Protein AF-E3N6L9-F1 (afdb_monomer_lite)

InterPro domains:
  IPR054509 Leucine--tRNA ligase, ubiquitin-like domain [PF22947] (72-150)

Organism: Caenorhabditis remanei (NCBI:txid31234)

Foldseek 3Di:
DLVVQCVVPNPVSVDQDDPDDPVVVCVVCVVVVCVVVVHPDDDDDDLPDPPDDVVLNVPDGPPRHDDDDDPPPPPVPPPPDPPPQVFDKWKKFFPDQVCQVPDDQDPVHRPPRIDIDDPPWDWDQDPPRWIWIDDPHDIGTRHDDMDMDGHGDD

Radius of gyration: 29.79 Å; chains: 1; bounding box: 49×40×75 Å

Secondary structure (DSSP, 8-state):
-HHHHHHHHGGGGG-SS-SS-HHHHHHHTHHHHHHHTT-S------TTSTT--HHHHHH-BTTB----PPPP------TT-SS----EEEEEEESSTTTGGG-PPPSS-TTTTEEEPPTTPEEEE-GGG-EEEEETTEEEE--S--EEEEE---

pLDDT: mean 79.75, std 12.25, range [43.38, 95.38]

Structure (mmCIF, N/CA/C/O backbone):
data_AF-E3N6L9-F1
#
_entry.id   AF-E3N6L9-F1
#
loop_
_atom_site.group_PDB
_atom_site.id
_atom_site.type_symbol
_atom_site.label_atom_id
_atom_site.label_alt_id
_atom_site.label_comp_id
_atom_site.label_asym_id
_atom_site.label_entity_id
_atom_site.label_seq_id
_atom_site.pdbx_PDB_ins_code
_atom_site.Cartn_x
_atom_site.Cartn_y
_atom_site.Cartn_z
_atom_site.occupancy
_atom_site.B_iso_or_equiv
_atom_site.auth_seq_id
_atom_site.auth_comp_id
_atom_site.auth_asym_id
_atom_site.auth_atom_id
_atom_site.pdbx_PDB_model_num
ATOM 1 N N . MET A 1 1 ? 9.414 16.868 -34.482 1.00 65.12 1 MET A N 1
ATOM 2 C CA . MET A 1 1 ? 9.349 16.222 -35.835 1.00 65.12 1 MET A CA 1
ATOM 3 C C . MET A 1 1 ? 10.638 15.438 -36.131 1.00 65.12 1 MET A C 1
ATOM 5 O O . MET A 1 1 ? 11.584 15.577 -35.371 1.00 65.12 1 MET A O 1
ATOM 9 N N . ILE A 1 2 ? 10.731 14.631 -37.205 1.00 75.81 2 ILE A N 1
ATOM 10 C CA . ILE A 1 2 ? 11.955 13.843 -37.505 1.00 75.81 2 ILE A CA 1
ATOM 11 C C . ILE A 1 2 ? 13.205 14.720 -37.723 1.00 75.81 2 ILE A C 1
ATOM 13 O O . ILE A 1 2 ? 14.282 14.351 -37.272 1.00 75.81 2 ILE A O 1
ATOM 17 N N . LYS A 1 3 ? 13.052 15.919 -38.314 1.00 81.00 3 LYS A N 1
ATOM 18 C CA . LYS A 1 3 ? 14.138 16.912 -38.458 1.00 81.00 3 LYS A CA 1
ATOM 19 C C . LYS A 1 3 ? 14.734 17.326 -37.110 1.00 81.00 3 LYS A C 1
ATOM 21 O O . LYS A 1 3 ? 15.933 17.226 -36.912 1.00 81.00 3 LYS A O 1
ATOM 26 N N . GLU A 1 4 ? 13.877 17.693 -36.166 1.00 80.56 4 GLU A N 1
ATOM 27 C CA . GLU A 1 4 ? 14.266 18.079 -34.805 1.00 80.56 4 GLU A CA 1
ATOM 28 C C . GLU A 1 4 ? 14.937 16.920 -34.042 1.00 80.56 4 GLU A C 1
ATOM 30 O O . GLU A 1 4 ? 15.931 17.109 -33.347 1.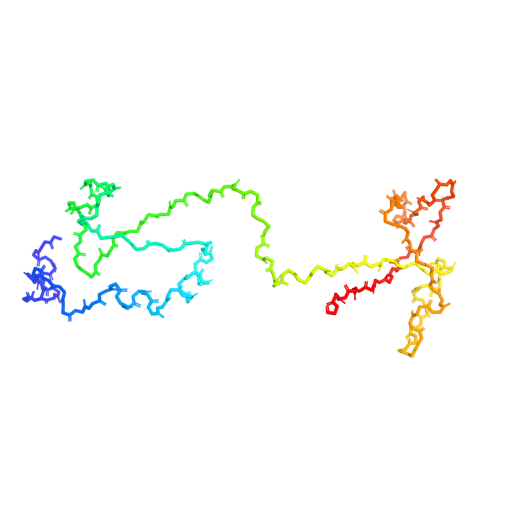00 80.56 4 GLU A O 1
ATOM 35 N N . ARG A 1 5 ? 14.448 15.683 -34.220 1.00 74.44 5 ARG A N 1
ATOM 36 C CA . ARG A 1 5 ? 15.081 14.492 -33.625 1.00 74.44 5 ARG A CA 1
ATOM 37 C C . ARG A 1 5 ? 16.445 14.185 -34.249 1.00 74.44 5 ARG A C 1
ATOM 39 O O . ARG A 1 5 ? 17.339 13.743 -33.533 1.00 74.44 5 ARG A O 1
ATOM 46 N N . TYR A 1 6 ? 16.610 14.427 -35.549 1.00 81.00 6 TYR A N 1
ATOM 47 C CA . TYR A 1 6 ? 17.883 14.261 -36.252 1.00 81.00 6 TYR A CA 1
ATOM 48 C C . TYR A 1 6 ? 18.919 15.302 -35.816 1.00 81.00 6 TYR A C 1
ATOM 50 O O . TYR A 1 6 ? 20.079 14.961 -35.619 1.00 81.00 6 TYR A O 1
ATOM 58 N N . GLU A 1 7 ? 18.504 16.546 -35.579 1.00 86.56 7 GLU A N 1
ATOM 59 C CA . GLU A 1 7 ? 19.384 17.587 -35.030 1.00 86.56 7 GLU A CA 1
ATOM 60 C C . GLU A 1 7 ? 19.884 17.240 -33.618 1.00 86.56 7 GLU A C 1
ATOM 62 O O . GLU A 1 7 ? 21.039 17.504 -33.297 1.00 86.56 7 GLU A O 1
ATOM 67 N N . GLN A 1 8 ? 19.053 16.593 -32.792 1.00 78.94 8 GLN A N 1
ATOM 68 C CA . GLN A 1 8 ? 19.425 16.205 -31.425 1.00 78.94 8 GLN A CA 1
ATOM 69 C C . GLN A 1 8 ? 20.224 14.897 -31.336 1.00 78.94 8 GLN A C 1
ATOM 71 O O . GLN A 1 8 ? 21.136 14.788 -30.519 1.00 78.94 8 GLN A O 1
ATOM 76 N N . LYS A 1 9 ? 19.850 13.872 -32.113 1.00 73.25 9 LYS A N 1
ATOM 77 C CA . LYS A 1 9 ? 20.370 12.495 -31.973 1.00 73.25 9 LYS A CA 1
ATOM 78 C C . LYS A 1 9 ? 21.155 11.998 -33.193 1.00 73.25 9 LYS A C 1
ATOM 80 O O . LYS A 1 9 ? 21.624 10.860 -33.189 1.00 73.25 9 LYS A O 1
ATOM 85 N N . GLY A 1 10 ? 21.309 12.819 -34.231 1.00 80.50 10 GLY A N 1
ATOM 86 C CA . GLY A 1 10 ? 22.048 12.483 -35.448 1.00 80.50 10 GLY A CA 1
ATOM 87 C C . GLY A 1 10 ? 21.478 11.268 -36.185 1.00 80.50 10 GLY A C 1
ATOM 88 O O . GLY A 1 10 ? 20.271 11.019 -36.177 1.00 80.50 10 GLY A O 1
ATOM 89 N N . ALA A 1 11 ? 22.360 10.474 -36.797 1.00 79.00 11 ALA A N 1
ATOM 90 C CA . ALA A 1 11 ? 21.990 9.279 -37.562 1.00 79.00 11 ALA A CA 1
ATOM 91 C C . ALA A 1 11 ? 21.199 8.238 -36.743 1.00 79.00 11 ALA A C 1
ATOM 93 O O . ALA A 1 11 ? 20.376 7.520 -37.306 1.00 79.00 11 ALA A O 1
ATOM 94 N N . SER A 1 12 ? 21.366 8.205 -35.416 1.00 73.62 12 SER A N 1
ATOM 95 C CA . SER A 1 12 ? 20.603 7.319 -34.527 1.00 73.62 12 SER A CA 1
ATOM 96 C C . SER A 1 12 ? 19.103 7.634 -34.507 1.00 73.62 12 SER A C 1
ATOM 98 O O . SER A 1 12 ? 18.306 6.769 -34.161 1.00 73.62 12 SER A O 1
ATOM 100 N N . ALA A 1 13 ? 18.687 8.840 -34.912 1.00 71.12 13 ALA A N 1
ATOM 101 C CA . ALA A 1 13 ? 17.274 9.190 -35.078 1.00 71.12 13 ALA A CA 1
ATOM 102 C C . ALA A 1 13 ? 16.603 8.486 -36.272 1.00 71.12 13 ALA A C 1
ATOM 104 O O . ALA A 1 13 ? 15.377 8.481 -36.357 1.00 71.12 13 ALA A O 1
ATOM 105 N N . LEU A 1 14 ? 17.397 7.925 -37.192 1.00 75.19 14 LEU A N 1
ATOM 106 C CA . LEU A 1 14 ? 16.935 7.180 -38.367 1.00 75.19 14 LEU A CA 1
ATOM 107 C C . LEU A 1 14 ? 17.005 5.660 -38.160 1.00 75.19 14 LEU A C 1
ATOM 109 O O . LEU A 1 14 ? 16.653 4.904 -39.063 1.00 75.19 14 LEU A O 1
ATOM 113 N N . ALA A 1 15 ? 17.492 5.204 -37.003 1.00 70.19 15 ALA A N 1
ATOM 114 C CA . ALA A 1 15 ? 17.631 3.787 -36.720 1.00 70.19 15 ALA A CA 1
ATOM 115 C C . ALA A 1 15 ? 16.249 3.124 -36.633 1.00 70.19 15 ALA A C 1
ATOM 117 O O . ALA A 1 15 ? 15.406 3.514 -35.827 1.00 70.19 15 ALA A O 1
ATOM 118 N N . SER A 1 16 ? 16.033 2.104 -37.467 1.00 71.12 16 SER A N 1
ATOM 119 C CA . SER A 1 16 ? 14.789 1.324 -37.478 1.00 71.12 16 SER A CA 1
ATOM 120 C C . SER A 1 16 ? 14.687 0.352 -36.300 1.00 71.12 16 SER A C 1
ATOM 122 O O . SER A 1 16 ? 13.600 -0.138 -36.007 1.00 71.12 16 SER A O 1
ATOM 124 N N . SER A 1 17 ? 15.806 0.050 -35.640 1.00 75.44 17 SER A N 1
ATOM 125 C CA . SER A 1 17 ? 15.885 -0.846 -34.491 1.00 75.44 17 SER A CA 1
ATOM 126 C C . SER A 1 17 ? 16.604 -0.170 -33.329 1.00 75.44 17 SER A C 1
ATOM 128 O O . SER A 1 17 ? 17.376 0.777 -33.499 1.00 75.44 17 SER A O 1
ATOM 130 N N . SER A 1 18 ? 16.347 -0.669 -32.124 1.00 77.75 18 SER A N 1
ATOM 131 C CA . SER A 1 18 ? 17.089 -0.258 -30.939 1.00 77.75 18 SER A CA 1
ATOM 132 C C . SER A 1 18 ? 18.385 -1.062 -30.814 1.00 77.75 18 SER A C 1
ATOM 134 O O . SER A 1 18 ? 18.369 -2.259 -31.097 1.00 77.75 18 SER A O 1
ATOM 136 N N . PRO A 1 19 ? 19.490 -0.456 -30.348 1.00 84.19 19 PRO A N 1
ATOM 137 C CA . PRO A 1 19 ? 20.709 -1.191 -30.013 1.00 84.19 19 PRO A CA 1
ATOM 138 C C . PRO A 1 19 ? 20.591 -1.994 -28.707 1.00 84.19 19 PRO A C 1
ATOM 140 O O . PRO A 1 19 ? 21.531 -2.689 -28.335 1.00 84.19 19 PRO A O 1
ATOM 143 N N . ILE A 1 20 ? 19.476 -1.856 -27.986 1.00 86.19 20 ILE A N 1
ATOM 144 C CA . ILE A 1 20 ? 19.274 -2.395 -26.645 1.00 86.19 20 ILE A CA 1
ATOM 145 C C . ILE A 1 20 ? 17.976 -3.206 -26.620 1.00 86.19 20 ILE A C 1
ATOM 147 O O . ILE A 1 20 ? 16.964 -2.784 -27.187 1.00 86.19 20 ILE A O 1
ATOM 151 N N . ASP A 1 21 ? 17.997 -4.333 -25.910 1.00 89.19 21 ASP A N 1
ATOM 152 C CA . ASP A 1 21 ? 16.791 -5.088 -25.581 1.00 89.19 21 ASP A CA 1
ATOM 153 C C . ASP A 1 21 ? 16.006 -4.369 -24.473 1.00 89.19 21 ASP A C 1
ATOM 155 O O . ASP A 1 21 ? 16.300 -4.468 -23.281 1.00 89.19 21 ASP A O 1
ATOM 159 N N . GLN A 1 22 ? 15.020 -3.578 -24.891 1.00 89.06 22 GLN A N 1
ATOM 160 C CA . GLN A 1 22 ? 14.182 -2.790 -23.986 1.00 89.06 22 GLN A CA 1
ATOM 161 C C . GLN A 1 22 ? 13.318 -3.674 -23.087 1.00 89.06 22 GLN A C 1
ATOM 163 O O . GLN A 1 22 ? 13.098 -3.324 -21.928 1.00 89.06 22 GLN A O 1
ATOM 168 N N . THR A 1 23 ? 12.842 -4.808 -23.602 1.00 90.38 23 THR A N 1
ATOM 169 C CA . THR A 1 23 ? 11.973 -5.711 -22.845 1.00 90.38 23 THR A CA 1
ATOM 170 C C . THR A 1 23 ? 12.756 -6.375 -21.721 1.00 90.38 23 THR A C 1
ATOM 172 O O . THR A 1 23 ? 12.274 -6.406 -20.591 1.00 90.38 23 THR A O 1
ATOM 175 N N . ALA A 1 24 ? 13.982 -6.834 -21.990 1.00 92.31 24 ALA A N 1
ATOM 176 C CA . ALA A 1 24 ? 14.854 -7.392 -20.957 1.00 92.31 24 ALA A CA 1
ATOM 177 C C . ALA A 1 24 ? 15.114 -6.389 -19.820 1.00 92.31 24 ALA A C 1
ATOM 179 O O . ALA A 1 24 ? 14.902 -6.717 -18.654 1.00 92.31 24 ALA A O 1
ATOM 180 N N . ILE A 1 25 ? 15.463 -5.140 -20.151 1.00 92.00 25 ILE A N 1
ATOM 181 C CA . ILE A 1 25 ? 15.730 -4.096 -19.146 1.00 92.00 25 ILE A CA 1
ATOM 182 C C . ILE A 1 25 ? 14.501 -3.801 -18.286 1.00 92.00 25 ILE A C 1
ATOM 184 O O . ILE A 1 25 ? 14.615 -3.662 -17.068 1.00 92.00 25 ILE A O 1
ATOM 188 N N . LEU A 1 26 ? 13.320 -3.682 -18.897 1.00 91.94 26 LEU A N 1
ATOM 189 C CA . LEU A 1 26 ? 12.093 -3.417 -18.147 1.00 91.94 26 LEU A CA 1
ATOM 190 C C . LEU A 1 26 ? 11.730 -4.589 -17.227 1.00 91.94 26 LEU A C 1
ATOM 192 O O . LEU A 1 26 ? 11.311 -4.355 -16.096 1.00 91.94 26 LEU A O 1
ATOM 196 N N . ASN A 1 27 ? 11.945 -5.828 -17.676 1.00 93.00 27 ASN A N 1
ATOM 197 C CA . ASN A 1 27 ? 11.718 -7.019 -16.858 1.00 93.00 27 ASN A CA 1
ATOM 198 C C . ASN A 1 27 ? 12.682 -7.105 -15.668 1.00 93.00 27 ASN A C 1
ATOM 200 O O . ASN A 1 27 ? 12.248 -7.422 -14.565 1.00 93.00 27 ASN A O 1
ATOM 204 N N . GLU A 1 28 ? 13.963 -6.772 -15.850 1.00 95.38 28 GLU A N 1
ATOM 205 C CA . GLU A 1 28 ? 14.944 -6.746 -14.753 1.00 95.38 28 GLU A CA 1
ATOM 206 C C . GLU A 1 28 ? 14.583 -5.739 -13.650 1.00 95.38 28 GLU A C 1
ATOM 208 O O . GLU A 1 28 ? 14.954 -5.923 -12.493 1.00 95.38 28 GLU A O 1
ATOM 213 N N . ASN A 1 29 ? 13.847 -4.678 -13.994 1.00 94.50 29 ASN A N 1
ATOM 214 C CA . ASN A 1 29 ? 13.508 -3.582 -13.085 1.00 94.50 29 ASN A CA 1
ATOM 215 C C . ASN A 1 29 ? 12.026 -3.573 -12.668 1.00 94.50 29 ASN A C 1
ATOM 217 O O . ASN A 1 29 ? 11.560 -2.586 -12.093 1.00 94.50 29 ASN A O 1
ATOM 221 N N . ILE A 1 30 ? 11.279 -4.649 -12.942 1.00 93.19 30 ILE A N 1
ATOM 222 C CA . ILE A 1 30 ? 9.821 -4.677 -12.767 1.00 93.19 30 ILE A CA 1
ATOM 223 C C . ILE A 1 30 ? 9.394 -4.405 -11.318 1.00 93.19 30 ILE A C 1
ATOM 225 O O . ILE A 1 30 ? 8.508 -3.582 -11.095 1.00 93.19 30 ILE A O 1
ATOM 229 N N . ASP A 1 31 ? 10.082 -4.992 -10.335 1.00 91.06 31 ASP A N 1
ATOM 230 C CA . ASP A 1 31 ? 9.770 -4.812 -8.912 1.00 91.06 31 ASP A CA 1
ATOM 231 C C . ASP A 1 31 ? 9.955 -3.358 -8.473 1.00 91.06 31 ASP A C 1
ATOM 233 O O . ASP A 1 31 ? 9.142 -2.802 -7.734 1.00 91.06 31 ASP A O 1
ATOM 237 N N . PHE A 1 32 ? 11.021 -2.707 -8.944 1.00 94.81 32 PHE A N 1
ATOM 238 C CA . PHE A 1 32 ? 11.265 -1.301 -8.643 1.00 94.81 32 PHE A CA 1
ATOM 239 C C . PHE A 1 32 ? 10.176 -0.415 -9.249 1.00 94.81 32 PHE A C 1
ATOM 241 O O . PHE A 1 32 ? 9.650 0.457 -8.563 1.00 94.81 32 PHE A O 1
ATOM 248 N N . ILE A 1 33 ? 9.809 -0.657 -10.511 1.00 90.94 33 ILE A N 1
ATOM 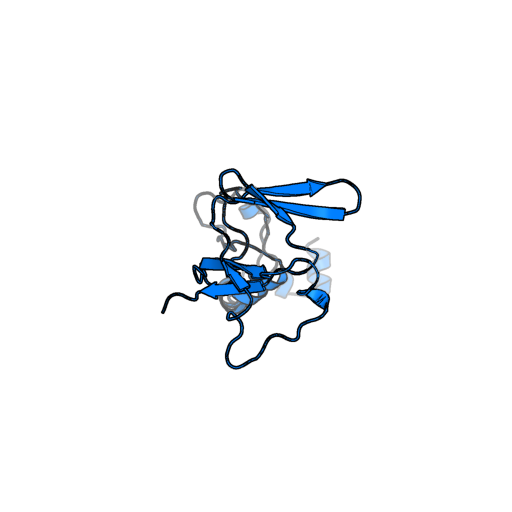249 C CA . ILE A 1 33 ? 8.783 0.119 -11.217 1.00 90.94 33 ILE A CA 1
ATOM 250 C C . ILE A 1 33 ? 7.420 -0.047 -10.538 1.00 90.94 33 ILE A C 1
ATOM 252 O O . ILE A 1 33 ? 6.747 0.952 -10.284 1.00 90.94 33 ILE A O 1
ATOM 256 N N . MET A 1 34 ? 7.030 -1.283 -10.207 1.00 89.44 34 MET A N 1
ATOM 257 C CA . MET A 1 34 ? 5.766 -1.573 -9.526 1.00 89.44 34 MET A CA 1
ATOM 258 C C . MET A 1 34 ? 5.692 -0.889 -8.161 1.00 89.44 34 MET A C 1
ATOM 260 O O . MET A 1 34 ? 4.685 -0.258 -7.856 1.00 89.44 34 MET A O 1
ATOM 264 N N . ASN A 1 35 ? 6.772 -0.934 -7.379 1.00 89.25 35 ASN A N 1
ATOM 265 C CA . ASN A 1 35 ? 6.814 -0.293 -6.066 1.00 89.25 35 ASN A CA 1
ATOM 266 C C . ASN A 1 35 ? 6.862 1.241 -6.152 1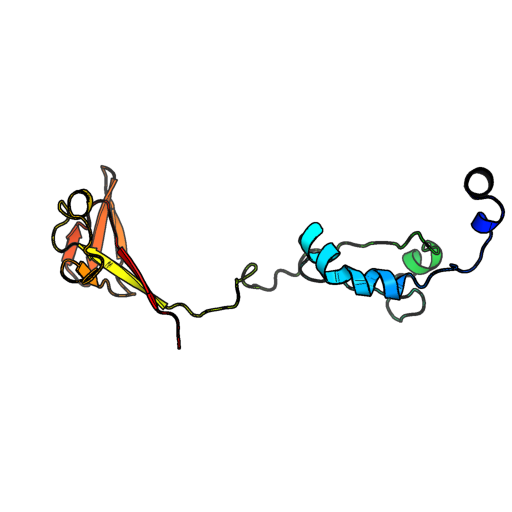.00 89.25 35 ASN A C 1
ATOM 268 O O . ASN A 1 35 ? 6.204 1.924 -5.373 1.00 89.25 35 ASN A O 1
ATOM 272 N N . ALA A 1 36 ? 7.636 1.805 -7.084 1.00 93.25 36 ALA A N 1
ATOM 273 C CA . ALA A 1 36 ? 7.797 3.254 -7.217 1.00 93.25 36 ALA A CA 1
ATOM 274 C C . ALA A 1 36 ? 6.531 3.948 -7.742 1.00 93.25 36 ALA A C 1
ATOM 276 O O . ALA A 1 36 ? 6.286 5.108 -7.413 1.00 93.25 36 ALA A O 1
ATOM 277 N N . LEU A 1 37 ? 5.748 3.248 -8.567 1.00 88.25 37 LEU A N 1
ATOM 278 C CA . LEU A 1 37 ? 4.507 3.752 -9.157 1.00 88.25 37 LEU A CA 1
ATOM 279 C C . LEU A 1 37 ? 3.240 3.226 -8.456 1.00 88.25 37 LEU A C 1
ATOM 281 O O . LEU A 1 37 ? 2.146 3.537 -8.921 1.00 88.25 37 LEU A O 1
ATOM 285 N N . ASP A 1 38 ? 3.388 2.460 -7.368 1.00 87.19 38 ASP A N 1
ATOM 286 C CA . ASP A 1 38 ? 2.300 1.836 -6.594 1.00 87.19 38 ASP A CA 1
ATOM 287 C C . ASP A 1 38 ? 1.306 1.062 -7.487 1.00 87.19 38 ASP A C 1
ATOM 289 O O . ASP A 1 38 ? 0.097 1.300 -7.498 1.00 87.19 38 ASP A O 1
ATOM 293 N N . LEU A 1 39 ? 1.845 0.168 -8.326 1.00 86.19 39 LEU A N 1
ATOM 294 C CA . LEU A 1 39 ? 1.082 -0.603 -9.308 1.00 86.19 39 LEU A CA 1
ATOM 295 C C . LEU A 1 39 ? 0.815 -2.027 -8.815 1.00 86.19 39 LEU A C 1
ATOM 297 O O . LEU A 1 39 ? 1.743 -2.767 -8.502 1.00 86.19 39 LEU A O 1
ATOM 301 N N . ASP A 1 40 ? -0.442 -2.466 -8.897 1.00 86.81 40 ASP A N 1
ATOM 302 C CA . ASP A 1 40 ? -0.832 -3.857 -8.612 1.00 86.81 40 ASP A CA 1
ATOM 303 C C . ASP A 1 40 ? -0.289 -4.866 -9.637 1.00 86.81 40 ASP A C 1
ATOM 305 O O . ASP A 1 40 ? -0.075 -6.041 -9.334 1.00 86.81 40 ASP A O 1
ATOM 309 N N . SER A 1 41 ? -0.162 -4.443 -10.896 1.00 87.88 41 SER A N 1
ATOM 310 C CA . SER A 1 41 ? 0.281 -5.295 -11.997 1.00 87.88 41 SER A CA 1
ATOM 311 C C . SER A 1 41 ? 0.940 -4.471 -13.088 1.00 87.88 41 SER A C 1
ATOM 313 O O . SER A 1 41 ? 0.413 -3.427 -13.477 1.00 87.88 41 SER A O 1
ATOM 315 N N . PHE A 1 42 ? 2.028 -4.993 -13.642 1.00 90.38 42 PHE A N 1
ATOM 316 C CA . PHE A 1 42 ? 2.721 -4.421 -14.786 1.00 90.38 42 PHE A CA 1
ATOM 317 C C . PHE A 1 42 ? 2.801 -5.462 -15.906 1.00 90.38 42 PHE A C 1
ATOM 319 O O . PHE A 1 42 ? 3.157 -6.613 -15.663 1.00 90.38 42 PHE A O 1
ATOM 326 N N . SER A 1 43 ? 2.435 -5.075 -17.129 1.00 90.44 43 SER A N 1
ATOM 327 C CA . SER A 1 43 ? 2.462 -5.958 -18.298 1.00 90.44 43 SER A CA 1
ATOM 328 C C . SER A 1 43 ? 3.109 -5.251 -19.477 1.00 90.44 43 SER A C 1
ATOM 330 O O . SER A 1 43 ? 2.671 -4.164 -19.859 1.00 90.44 43 SER A O 1
ATOM 332 N N . ILE A 1 44 ? 4.097 -5.899 -20.082 1.00 91.75 44 ILE A N 1
ATOM 333 C CA . ILE A 1 44 ? 4.734 -5.454 -21.319 1.00 91.75 44 ILE A CA 1
ATOM 334 C C . ILE A 1 44 ? 4.076 -6.222 -22.464 1.00 91.75 44 ILE A C 1
ATOM 336 O O . ILE A 1 44 ? 3.963 -7.442 -22.380 1.00 91.75 44 ILE A O 1
ATOM 340 N N . ARG A 1 45 ? 3.625 -5.511 -23.501 1.00 90.38 45 ARG A N 1
ATOM 341 C CA . ARG A 1 45 ? 3.098 -6.102 -24.738 1.00 90.38 45 ARG A CA 1
ATOM 342 C C . ARG A 1 45 ? 3.886 -5.592 -25.930 1.00 90.38 45 ARG A C 1
ATOM 344 O O . ARG A 1 45 ? 4.190 -4.399 -25.996 1.00 90.38 45 ARG A O 1
ATOM 351 N N . HIS A 1 46 ? 4.185 -6.480 -26.862 1.00 89.62 46 HIS A N 1
ATOM 352 C CA . HIS A 1 46 ? 4.831 -6.156 -28.123 1.00 89.62 46 HIS A CA 1
ATOM 353 C C . HIS A 1 46 ? 3.809 -5.763 -29.196 1.00 89.62 46 HIS A C 1
ATOM 355 O O . HIS A 1 46 ? 2.647 -6.155 -29.148 1.00 89.62 46 HIS A O 1
ATOM 361 N N . THR A 1 47 ? 4.226 -4.945 -30.165 1.00 88.19 47 THR A N 1
ATOM 362 C CA . THR A 1 47 ? 3.335 -4.407 -31.210 1.00 88.19 47 THR A CA 1
ATOM 363 C C . THR A 1 47 ? 2.865 -5.451 -32.223 1.00 88.19 47 THR A C 1
ATOM 365 O O . THR A 1 47 ? 1.944 -5.178 -32.987 1.00 88.19 47 THR A O 1
ATOM 368 N N . ASP A 1 48 ? 3.491 -6.623 -32.247 1.00 88.19 48 ASP A N 1
ATOM 369 C CA . ASP A 1 48 ? 3.144 -7.779 -33.072 1.00 88.19 48 ASP A CA 1
ATOM 370 C C . ASP A 1 48 ? 2.197 -8.772 -32.370 1.00 88.19 48 ASP A C 1
ATOM 372 O O . ASP A 1 48 ? 1.738 -9.723 -33.001 1.00 88.19 48 ASP A O 1
ATOM 376 N N . GLU A 1 49 ? 1.859 -8.549 -31.095 1.00 89.38 49 GLU A N 1
ATOM 377 C CA . GLU A 1 49 ? 0.904 -9.381 -30.359 1.00 89.38 49 GLU A CA 1
ATOM 378 C C . GLU A 1 49 ? -0.554 -9.136 -30.787 1.00 89.38 49 GLU A C 1
ATOM 380 O O . GLU A 1 49 ? -0.992 -8.006 -31.032 1.00 89.38 49 GLU A O 1
ATOM 385 N N . GLU A 1 50 ? -1.358 -10.205 -30.800 1.00 86.56 50 GLU A N 1
ATOM 386 C CA . GLU A 1 50 ? -2.797 -10.103 -31.048 1.00 86.56 50 GLU A CA 1
ATOM 387 C C . GLU A 1 50 ? -3.510 -9.320 -29.926 1.00 86.56 50 GLU A C 1
ATOM 389 O O . GLU A 1 50 ? -3.282 -9.528 -28.733 1.00 86.56 50 GLU A O 1
ATOM 394 N N . GLY A 1 51 ? -4.424 -8.417 -30.300 1.00 83.94 51 GLY A N 1
ATOM 395 C CA . GLY A 1 51 ? -5.212 -7.627 -29.343 1.00 83.94 51 GLY A CA 1
ATOM 396 C C . GLY A 1 51 ? -4.532 -6.350 -28.829 1.00 83.94 51 GLY A C 1
ATOM 397 O O . GLY A 1 51 ? -4.983 -5.764 -27.836 1.00 83.94 51 GLY A O 1
ATOM 398 N N . VAL A 1 52 ? -3.455 -5.903 -29.480 1.00 86.38 52 VAL A N 1
ATOM 399 C CA . VAL A 1 52 ? -2.901 -4.552 -29.307 1.00 86.38 52 VAL A CA 1
ATOM 400 C C . VAL A 1 52 ? -3.675 -3.561 -30.178 1.00 86.38 52 VAL A C 1
ATOM 402 O O . VAL A 1 52 ? -4.029 -3.858 -31.317 1.00 86.38 52 VAL A O 1
ATOM 405 N N . ASP A 1 53 ? -3.980 -2.385 -29.624 1.00 87.62 53 ASP A N 1
ATOM 406 C CA . ASP A 1 53 ? -4.710 -1.347 -30.355 1.00 87.62 53 ASP A CA 1
ATOM 407 C C . ASP A 1 53 ? -3.892 -0.882 -31.580 1.00 87.62 53 ASP A C 1
ATOM 409 O O . ASP A 1 53 ? -2.704 -0.573 -31.421 1.00 87.62 53 ASP A O 1
ATOM 413 N N . PRO A 1 54 ? -4.495 -0.781 -32.779 1.00 88.00 54 PRO A N 1
ATOM 414 C CA . PRO A 1 54 ? -3.803 -0.327 -33.984 1.00 88.00 54 PRO A CA 1
ATOM 415 C C . PRO A 1 54 ? -3.103 1.027 -33.821 1.00 88.00 54 PRO A C 1
ATOM 417 O O . PRO A 1 54 ? -2.027 1.232 -34.377 1.00 88.00 54 PRO A O 1
ATOM 420 N N . ASN A 1 55 ? -3.664 1.931 -33.012 1.00 88.38 55 ASN A N 1
ATOM 421 C CA . ASN A 1 55 ? -3.050 3.223 -32.732 1.00 88.38 55 ASN A CA 1
ATOM 422 C C . ASN A 1 55 ? -1.726 3.063 -31.970 1.00 88.38 55 ASN A C 1
ATOM 424 O O . ASN A 1 55 ? -0.767 3.780 -32.250 1.00 88.38 55 ASN A O 1
ATOM 428 N N . PHE A 1 56 ? -1.625 2.104 -31.041 1.00 87.56 56 PHE A N 1
ATOM 429 C CA . PHE A 1 56 ? -0.352 1.813 -30.374 1.00 87.56 56 PHE A CA 1
ATOM 430 C C . PHE A 1 56 ? 0.669 1.231 -31.350 1.00 87.56 56 PHE A C 1
ATOM 432 O O . PHE A 1 56 ? 1.836 1.601 -31.274 1.00 87.56 56 PHE A O 1
ATOM 439 N N . VAL A 1 57 ? 0.251 0.379 -32.287 1.00 86.44 57 VAL A N 1
ATOM 440 C CA . VAL A 1 57 ? 1.152 -0.182 -33.308 1.00 86.44 57 VAL A CA 1
ATOM 441 C C . VAL A 1 57 ? 1.707 0.913 -34.221 1.00 86.44 57 VAL A C 1
ATOM 443 O O . VAL A 1 57 ? 2.901 0.923 -34.506 1.00 86.44 57 VAL A O 1
ATOM 446 N N . GLU A 1 58 ? 0.868 1.861 -34.642 1.00 85.88 58 GLU A N 1
ATOM 447 C CA . GLU A 1 58 ? 1.270 2.940 -35.553 1.00 85.88 58 GLU A CA 1
ATOM 448 C C . GLU A 1 58 ? 2.162 3.996 -34.878 1.00 85.88 58 GLU A C 1
ATOM 450 O O . GLU A 1 58 ? 3.057 4.562 -35.508 1.00 85.88 58 GLU A O 1
ATOM 455 N N . THR A 1 59 ? 1.932 4.275 -33.593 1.00 85.25 59 THR A N 1
ATOM 456 C CA . THR A 1 59 ? 2.576 5.403 -32.897 1.00 85.25 59 THR A CA 1
ATOM 457 C C . THR A 1 59 ? 3.759 5.010 -32.012 1.00 85.25 59 THR A C 1
ATOM 459 O O . THR A 1 59 ? 4.567 5.877 -31.659 1.00 85.25 59 THR A O 1
ATOM 462 N N . THR A 1 60 ? 3.893 3.731 -31.650 1.00 84.44 60 THR A N 1
ATOM 463 C CA . THR A 1 60 ? 5.018 3.253 -30.836 1.00 84.44 60 THR A CA 1
ATOM 464 C C . THR A 1 60 ? 6.302 3.257 -31.655 1.00 84.44 60 THR A C 1
ATOM 466 O O . THR A 1 60 ? 6.351 2.762 -32.778 1.00 84.44 60 THR A O 1
ATOM 469 N N . VAL A 1 61 ? 7.376 3.787 -31.071 1.00 82.38 61 VAL A N 1
ATOM 470 C CA . VAL A 1 61 ? 8.714 3.762 -31.669 1.00 82.38 61 VAL A CA 1
ATOM 471 C C . VAL A 1 61 ? 9.730 3.221 -30.663 1.00 82.38 61 VAL A C 1
AT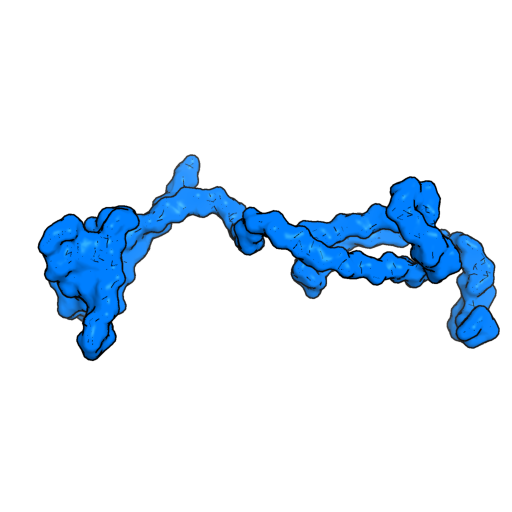OM 473 O O . VAL A 1 61 ? 9.541 3.388 -29.454 1.00 82.38 61 VAL A O 1
ATOM 476 N N . PRO A 1 62 ? 10.833 2.602 -31.121 1.00 82.94 62 PRO A N 1
ATOM 477 C CA . PRO A 1 62 ? 11.867 2.109 -30.219 1.00 82.94 62 PRO A CA 1
ATOM 478 C C . PRO A 1 62 ? 12.383 3.202 -29.271 1.00 82.94 62 PRO A C 1
ATOM 480 O O . PRO A 1 62 ? 12.535 4.359 -29.668 1.00 82.94 62 PRO A O 1
ATOM 483 N N . LEU A 1 63 ? 12.688 2.821 -28.026 1.00 83.62 63 LEU A N 1
ATOM 484 C CA . LEU A 1 63 ? 13.160 3.683 -26.932 1.00 83.62 63 LEU A CA 1
ATOM 485 C C . LEU A 1 63 ? 12.129 4.698 -26.415 1.00 83.62 63 LEU A C 1
ATOM 487 O O . LEU A 1 63 ? 12.445 5.475 -25.515 1.00 83.62 63 LEU A O 1
ATOM 491 N N . VAL A 1 64 ? 10.912 4.704 -26.961 1.00 85.31 64 VAL A N 1
ATOM 492 C CA . VAL A 1 64 ? 9.802 5.540 -26.492 1.00 85.31 64 VAL A CA 1
ATOM 493 C C . VAL A 1 64 ? 8.541 4.670 -26.418 1.00 85.31 64 VAL A C 1
ATOM 495 O O . VAL A 1 64 ? 7.659 4.790 -27.272 1.00 85.31 64 VAL A O 1
ATOM 498 N N . PRO A 1 65 ? 8.469 3.745 -25.441 1.00 87.06 65 PRO A N 1
ATOM 499 C CA . PRO A 1 65 ? 7.317 2.867 -25.298 1.00 87.06 65 PRO A CA 1
ATOM 500 C C . PRO A 1 65 ? 6.059 3.669 -24.948 1.00 87.06 65 PRO A C 1
ATOM 502 O O . PRO A 1 65 ? 6.103 4.628 -24.174 1.00 87.06 65 PRO A O 1
ATOM 505 N N . MET A 1 66 ? 4.926 3.254 -25.510 1.00 87.88 66 MET A N 1
ATOM 506 C CA . MET A 1 66 ? 3.609 3.753 -25.122 1.00 87.88 66 MET A CA 1
ATOM 507 C C . MET A 1 66 ? 3.172 3.087 -23.816 1.00 87.88 66 MET A C 1
ATOM 509 O O . MET A 1 66 ? 3.312 1.876 -23.655 1.00 87.88 66 MET A O 1
ATOM 513 N N . MET A 1 67 ? 2.612 3.871 -22.895 1.00 87.75 67 MET A N 1
ATOM 514 C CA . MET A 1 67 ? 2.108 3.376 -21.615 1.00 87.75 67 MET A CA 1
ATOM 515 C C . MET A 1 67 ? 0.630 3.725 -21.462 1.00 87.75 67 MET A C 1
ATOM 517 O O . MET A 1 67 ? 0.223 4.867 -21.672 1.00 87.75 67 MET A O 1
ATOM 521 N N . SER A 1 68 ? -0.167 2.738 -21.060 1.00 86.69 68 SER A N 1
ATOM 522 C CA . SER A 1 68 ? -1.584 2.907 -20.744 1.00 86.69 68 SER A CA 1
ATOM 523 C C . SER A 1 68 ? -1.856 2.426 -19.326 1.00 86.69 68 SER A C 1
ATOM 525 O O . SER A 1 68 ? -1.645 1.250 -19.026 1.00 86.69 68 SER A O 1
ATOM 527 N N . PHE A 1 69 ? -2.372 3.306 -18.471 1.00 86.06 69 PHE A N 1
ATOM 528 C CA . PHE A 1 69 ? -2.883 2.902 -17.166 1.00 86.06 69 PHE A CA 1
ATOM 529 C C . PHE A 1 69 ? -4.313 2.413 -17.325 1.00 86.06 69 PHE A C 1
ATOM 531 O O . PHE A 1 69 ? -5.200 3.161 -17.739 1.00 86.06 69 PHE A O 1
ATOM 538 N N . LEU A 1 70 ? -4.528 1.142 -17.008 1.00 82.81 70 LEU A N 1
ATOM 539 C CA . LEU A 1 70 ? -5.873 0.609 -16.898 1.00 82.81 70 LEU A CA 1
ATOM 540 C C . LEU A 1 70 ? -6.396 0.915 -15.493 1.00 82.81 70 LEU A C 1
ATOM 542 O O . LEU A 1 70 ? -5.640 0.779 -14.528 1.00 82.81 70 LEU A O 1
ATOM 546 N N . PRO A 1 71 ? -7.669 1.326 -15.356 1.00 77.56 71 PRO A N 1
ATOM 547 C CA . PRO A 1 71 ? -8.261 1.495 -14.043 1.00 77.56 71 PRO A CA 1
ATOM 548 C C . PRO A 1 71 ? -8.143 0.176 -13.288 1.00 77.56 71 PRO A C 1
ATOM 550 O O . PRO A 1 71 ? -8.387 -0.899 -13.851 1.00 77.56 71 PRO A O 1
ATOM 553 N N . GLN A 1 72 ? -7.760 0.273 -12.018 1.00 63.19 72 GLN A N 1
ATOM 554 C CA . GLN A 1 72 ? -7.673 -0.869 -11.126 1.00 63.19 72 GLN A CA 1
ATOM 555 C C . GLN A 1 72 ? -8.992 -1.633 -11.225 1.00 63.19 72 GLN A C 1
ATOM 557 O O . GLN A 1 72 ? -10.070 -1.088 -10.958 1.00 63.19 72 GLN A O 1
ATOM 562 N N . ARG A 1 73 ? -8.937 -2.896 -11.663 1.00 59.00 73 ARG A N 1
ATOM 563 C CA . ARG A 1 73 ? -10.108 -3.755 -11.531 1.00 59.00 73 ARG A CA 1
ATOM 564 C C . ARG A 1 73 ? -10.359 -3.827 -10.037 1.00 59.00 73 ARG A C 1
ATOM 566 O O . ARG A 1 73 ? -9.567 -4.433 -9.321 1.00 59.00 73 ARG A O 1
ATOM 573 N N . VAL A 1 74 ? -11.462 -3.235 -9.585 1.00 48.12 74 VAL A N 1
ATOM 574 C CA . VAL A 1 74 ? -11.971 -3.358 -8.215 1.00 48.12 74 VAL A CA 1
ATOM 575 C C . VAL A 1 74 ? -12.489 -4.786 -8.006 1.00 48.12 74 VAL A C 1
ATOM 577 O O . VAL A 1 74 ? -13.622 -5.039 -7.617 1.00 48.12 74 VAL A O 1
ATOM 580 N N . THR A 1 75 ? -11.662 -5.783 -8.298 1.00 47.31 75 THR A N 1
ATOM 581 C CA . THR A 1 75 ? -11.699 -7.008 -7.527 1.00 47.31 75 THR A CA 1
ATOM 582 C C . THR A 1 75 ? -11.474 -6.567 -6.091 1.00 47.31 75 THR A C 1
ATOM 584 O O . THR A 1 75 ? -10.554 -5.788 -5.855 1.00 47.31 75 THR A O 1
ATOM 587 N N . LYS A 1 76 ? -12.329 -6.993 -5.157 1.00 43.91 76 LYS A N 1
ATOM 588 C CA . LYS A 1 76 ? -12.111 -6.834 -3.714 1.00 43.91 76 LYS A CA 1
ATOM 589 C C . LYS A 1 76 ? -10.811 -7.558 -3.346 1.00 43.91 76 LYS A C 1
ATOM 591 O O . LYS A 1 76 ? -10.832 -8.675 -2.849 1.00 43.91 76 LYS A O 1
ATOM 596 N N . ARG A 1 77 ? -9.677 -6.985 -3.717 1.00 45.03 77 ARG A N 1
ATOM 597 C CA . ARG A 1 77 ? -8.351 -7.459 -3.392 1.00 45.03 77 ARG A CA 1
ATOM 598 C C . ARG A 1 77 ? -7.980 -6.677 -2.167 1.00 45.03 77 ARG A C 1
ATOM 600 O O . ARG A 1 77 ? -7.889 -5.455 -2.182 1.00 45.03 77 ARG A O 1
ATOM 607 N N . GLU A 1 78 ? -7.932 -7.434 -1.088 1.00 48.09 78 GLU A N 1
ATOM 608 C CA . GLU A 1 78 ? -7.366 -7.050 0.181 1.00 48.09 78 GLU A CA 1
ATOM 609 C C . GLU A 1 78 ? -6.092 -6.242 -0.076 1.00 48.09 78 GLU A C 1
ATOM 611 O O . GLU A 1 78 ? -5.090 -6.779 -0.542 1.00 48.09 78 GLU A O 1
ATOM 616 N N . SER A 1 79 ? -6.203 -4.936 0.164 1.00 44.62 79 SER A N 1
ATOM 617 C CA . SER A 1 79 ? -5.124 -3.958 0.271 1.00 44.62 79 SER A CA 1
ATOM 618 C C . SER A 1 79 ? -3.824 -4.624 0.688 1.00 44.62 79 SER A C 1
ATOM 620 O O . SER A 1 79 ? -3.837 -5.187 1.781 1.00 44.62 79 SER A O 1
ATOM 622 N N . HIS A 1 80 ? -2.776 -4.556 -0.150 1.00 47.00 80 HIS A N 1
ATOM 623 C CA . HIS A 1 80 ? -1.370 -4.874 0.145 1.00 47.00 80 HIS A CA 1
ATOM 624 C C . HIS A 1 80 ? -1.163 -5.462 1.543 1.00 47.00 80 HIS A C 1
ATOM 626 O O . HIS A 1 80 ? -0.652 -4.815 2.463 1.00 47.00 80 HIS A O 1
ATOM 632 N N . LYS A 1 81 ? -1.648 -6.694 1.736 1.00 46.06 81 LYS A N 1
ATOM 633 C CA . LYS A 1 81 ? -1.483 -7.370 3.005 1.00 46.06 81 LYS A CA 1
ATOM 634 C C . LYS A 1 81 ? -0.010 -7.733 3.018 1.00 46.06 81 LYS A C 1
ATOM 636 O O . LYS A 1 81 ? 0.437 -8.535 2.199 1.00 46.06 81 LYS A O 1
ATOM 641 N N . ARG A 1 82 ? 0.732 -7.172 3.982 1.00 46.75 82 ARG A N 1
ATOM 642 C CA . ARG A 1 82 ? 1.879 -7.873 4.585 1.00 46.75 82 ARG A CA 1
ATOM 643 C C . ARG A 1 82 ? 1.536 -9.367 4.600 1.00 46.75 82 ARG A C 1
ATOM 645 O O . ARG A 1 82 ? 0.366 -9.639 4.890 1.00 46.75 82 ARG A O 1
ATOM 652 N N . PRO A 1 83 ? 2.473 -10.281 4.261 1.00 43.38 83 PRO A N 1
ATOM 653 C CA . PRO A 1 83 ? 2.182 -11.708 4.087 1.00 43.38 83 PRO A CA 1
ATOM 654 C C . PRO A 1 83 ? 1.149 -12.111 5.120 1.00 43.38 83 PRO A C 1
ATOM 656 O O . PRO A 1 83 ? 1.378 -11.811 6.291 1.00 43.38 83 PRO A O 1
ATOM 659 N N . ASN A 1 84 ? -0.008 -12.598 4.648 1.00 48.34 84 ASN A N 1
ATOM 660 C CA . ASN A 1 84 ? -1.220 -12.851 5.426 1.00 48.34 84 ASN A CA 1
ATOM 661 C C . ASN A 1 84 ? -0.906 -13.854 6.539 1.00 48.34 84 ASN A C 1
ATOM 663 O O . ASN A 1 84 ? -1.223 -15.035 6.461 1.00 48.34 84 ASN A O 1
ATOM 667 N N . LEU A 1 85 ? -0.228 -13.362 7.565 1.00 50.25 85 LEU A N 1
ATOM 668 C CA . LEU A 1 85 ? -0.149 -13.941 8.870 1.00 50.25 85 LEU A CA 1
ATOM 669 C C . LEU A 1 85 ? -1.578 -13.746 9.336 1.00 50.25 85 LEU A C 1
ATOM 671 O O . LEU A 1 85 ? -1.994 -12.617 9.612 1.00 50.25 85 LEU A O 1
ATOM 675 N N . GLN A 1 86 ? -2.361 -14.821 9.267 1.00 57.22 86 GLN A N 1
ATOM 676 C CA . GLN A 1 86 ? -3.701 -14.889 9.831 1.00 57.22 86 GLN A CA 1
ATOM 677 C C . GLN A 1 86 ? -3.558 -14.758 11.351 1.00 57.22 86 GLN A C 1
ATOM 679 O O . GLN A 1 86 ? -3.717 -15.712 12.103 1.00 57.22 86 GLN A O 1
ATOM 684 N N . CYS A 1 87 ? -3.141 -13.578 11.798 1.00 58.47 87 CYS A N 1
ATOM 685 C CA . CYS A 1 87 ? -2.942 -13.254 13.184 1.00 58.47 87 CYS A CA 1
ATOM 686 C C . CYS A 1 87 ? -4.322 -13.055 13.769 1.00 58.47 87 CYS A C 1
ATOM 688 O O . CYS A 1 87 ? -4.952 -12.019 13.551 1.00 58.47 87 CYS A O 1
ATOM 690 N N . ASN A 1 88 ? -4.788 -14.046 14.513 1.00 75.56 88 ASN A N 1
ATOM 691 C CA . ASN A 1 88 ? -6.007 -13.893 15.281 1.00 75.56 88 ASN A CA 1
ATOM 692 C C . ASN A 1 88 ? -5.684 -12.976 16.458 1.00 75.56 88 ASN A C 1
ATOM 694 O O . ASN A 1 88 ? -4.923 -13.344 17.355 1.00 75.56 88 ASN A O 1
ATOM 698 N N . VAL A 1 89 ? -6.209 -11.754 16.434 1.00 82.19 89 VAL A N 1
ATOM 699 C CA . VAL A 1 89 ? -6.024 -10.799 17.527 1.00 82.19 89 VAL A CA 1
ATOM 700 C C . VAL A 1 89 ? -7.087 -11.066 18.581 1.00 82.19 89 VAL A C 1
ATOM 702 O O . VAL A 1 89 ? -8.271 -11.000 18.278 1.00 82.19 89 VAL A O 1
ATOM 705 N N . THR A 1 90 ? -6.672 -11.338 19.818 1.00 87.62 90 THR A N 1
ATOM 706 C CA . THR A 1 90 ? -7.591 -11.370 20.961 1.00 87.62 90 THR A CA 1
ATOM 707 C C . THR A 1 90 ? -7.492 -10.073 21.748 1.00 87.62 90 THR A C 1
ATOM 709 O O . THR A 1 90 ? -6.395 -9.568 22.010 1.00 87.62 90 THR A O 1
ATOM 712 N N . LEU A 1 91 ? -8.647 -9.518 22.110 1.00 89.19 91 LEU A N 1
ATOM 713 C CA . LEU A 1 91 ? -8.757 -8.295 22.897 1.00 89.19 91 LEU A CA 1
ATOM 714 C C . LEU A 1 91 ? -8.996 -8.627 24.368 1.00 89.19 91 LEU A C 1
ATOM 716 O O . LEU A 1 91 ? -9.664 -9.601 24.706 1.00 89.19 91 LEU A O 1
ATOM 720 N N . TRP A 1 92 ? -8.441 -7.802 25.244 1.00 88.56 92 TRP A N 1
ATOM 721 C CA . TRP A 1 92 ? -8.470 -7.977 26.686 1.00 88.56 92 TRP A CA 1
ATOM 722 C C . TRP A 1 92 ? -8.746 -6.634 27.359 1.00 88.56 92 TRP A C 1
ATOM 724 O O . TRP A 1 92 ? -8.111 -5.623 27.052 1.00 88.56 92 TRP A O 1
ATOM 734 N N . ARG A 1 93 ? -9.672 -6.623 28.316 1.00 87.12 93 ARG A N 1
ATOM 735 C CA . ARG A 1 93 ? -9.936 -5.468 29.186 1.00 87.12 93 ARG A CA 1
ATOM 736 C C . ARG A 1 93 ? -9.282 -5.659 30.546 1.00 87.12 93 ARG A C 1
ATOM 738 O O . ARG A 1 93 ? -8.984 -6.785 30.933 1.00 87.12 93 ARG A O 1
ATOM 745 N N . TYR A 1 94 ? -9.091 -4.587 31.302 1.00 86.25 94 TYR A N 1
ATOM 746 C CA . TYR A 1 94 ? -8.703 -4.701 32.709 1.00 86.25 94 TYR A CA 1
ATOM 747 C C . TYR A 1 94 ? -9.886 -5.170 33.569 1.00 86.25 94 TYR A C 1
ATOM 749 O O . TYR A 1 94 ? -11.052 -4.957 33.221 1.00 86.25 94 TYR A O 1
ATOM 757 N N . LYS A 1 95 ? -9.591 -5.825 34.701 1.00 82.56 95 LYS A N 1
ATOM 758 C CA . LYS A 1 95 ? -10.607 -6.190 35.707 1.00 82.56 95 LYS A CA 1
ATOM 759 C C . LYS A 1 95 ? -11.334 -4.961 36.268 1.00 82.56 95 LYS A C 1
ATOM 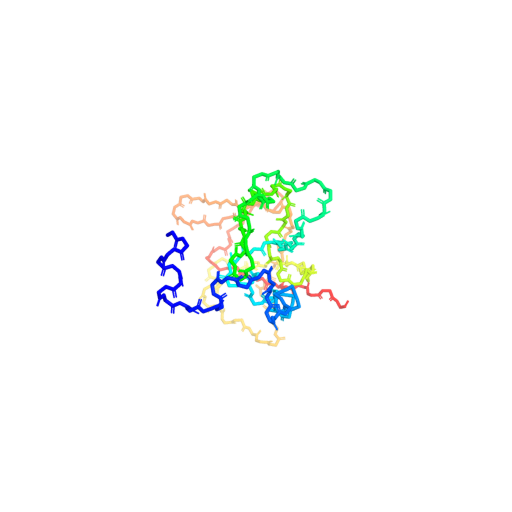761 O O . LYS A 1 95 ? -12.540 -5.031 36.479 1.00 82.56 95 LYS A O 1
ATOM 766 N N . ASP A 1 96 ? -10.608 -3.861 36.460 1.00 77.56 96 ASP A N 1
ATOM 767 C CA . ASP A 1 96 ? -11.100 -2.574 36.963 1.00 77.56 96 ASP A CA 1
ATOM 768 C C . ASP A 1 96 ? -10.879 -1.486 35.895 1.00 77.56 96 ASP A C 1
ATOM 770 O O . ASP A 1 96 ? -9.771 -1.349 35.364 1.00 77.56 96 ASP A O 1
ATOM 774 N N . SER A 1 97 ? -11.932 -0.724 35.580 1.00 72.50 97 SER A N 1
ATOM 775 C CA . SER A 1 97 ? -11.939 0.307 34.533 1.00 72.50 97 SER A CA 1
ATOM 776 C C . SER A 1 97 ? -11.021 1.498 34.830 1.00 72.50 97 SER A C 1
ATOM 778 O O . SER A 1 97 ? -10.587 2.184 33.909 1.00 72.50 97 SER A O 1
ATOM 780 N N . VAL A 1 98 ? -10.667 1.737 36.097 1.00 72.81 98 VAL A N 1
ATOM 781 C CA . VAL A 1 98 ? -9.804 2.854 36.527 1.00 72.81 98 VAL A CA 1
ATOM 782 C C . VAL A 1 98 ? -8.338 2.420 36.665 1.00 72.81 98 VAL A C 1
ATOM 784 O O . VAL A 1 98 ? -7.431 3.247 36.809 1.00 72.81 98 VAL A O 1
ATOM 787 N N . TRP A 1 99 ? -8.071 1.112 36.688 1.00 68.19 99 TRP A N 1
ATOM 788 C CA . TRP A 1 99 ? -6.720 0.583 36.893 1.00 68.19 99 TRP A CA 1
ATOM 789 C C . TRP A 1 99 ? -5.897 0.511 35.614 1.00 68.19 99 TRP A C 1
ATOM 791 O O . TRP A 1 99 ? -4.675 0.590 35.718 1.00 68.19 99 TRP A O 1
ATOM 801 N N . GLY A 1 100 ? -6.529 0.404 34.440 1.00 68.81 100 GLY A N 1
ATOM 802 C CA . GLY A 1 100 ? -5.816 0.274 33.166 1.00 68.81 100 GLY A CA 1
ATOM 803 C C . GLY A 1 100 ? -4.751 1.352 32.966 1.00 68.81 100 GLY A C 1
ATOM 804 O O . GLY A 1 100 ? -3.581 1.039 32.774 1.00 68.81 100 GLY A O 1
ATOM 805 N N . ASP A 1 101 ? -5.125 2.615 33.163 1.00 66.88 101 ASP A N 1
ATOM 806 C CA . ASP A 1 101 ? -4.233 3.759 32.933 1.00 66.88 101 ASP A CA 1
ATOM 807 C C . ASP A 1 101 ? -3.155 3.924 34.022 1.00 66.88 101 ASP A C 1
ATOM 809 O O . ASP A 1 101 ? -2.187 4.664 33.847 1.00 66.88 101 ASP A O 1
ATOM 813 N N . ARG A 1 102 ? -3.317 3.260 35.175 1.00 76.25 102 ARG A N 1
ATOM 814 C CA . ARG A 1 102 ? -2.452 3.427 36.359 1.00 76.25 102 ARG A CA 1
ATOM 815 C C . ARG A 1 102 ? -1.584 2.208 36.662 1.00 76.25 102 ARG A C 1
ATOM 817 O O . ARG A 1 102 ? -0.705 2.297 37.519 1.00 76.25 102 ARG A O 1
ATOM 824 N N . LYS A 1 103 ? -1.826 1.073 36.001 1.00 73.81 103 LYS A N 1
ATOM 825 C CA . LYS A 1 103 ? -1.153 -0.197 36.285 1.00 73.81 103 LYS A CA 1
ATOM 826 C C . LYS A 1 103 ? -0.205 -0.580 35.160 1.00 73.81 103 LYS A C 1
ATOM 828 O O . LYS A 1 103 ? -0.615 -0.888 34.045 1.00 73.81 103 LYS A O 1
ATOM 833 N N . VAL A 1 104 ? 1.080 -0.623 35.499 1.00 74.56 104 VAL A N 1
ATOM 834 C CA . VAL A 1 104 ? 2.129 -1.139 34.616 1.00 74.56 104 VAL A CA 1
ATOM 835 C C . VAL A 1 104 ? 1.891 -2.632 34.379 1.00 74.56 104 VAL A C 1
ATOM 837 O O . VAL A 1 104 ? 1.770 -3.404 35.332 1.00 74.56 104 VAL A O 1
ATOM 840 N N . ILE A 1 105 ? 1.824 -3.035 33.110 1.00 76.44 105 ILE A N 1
ATOM 841 C CA . ILE A 1 105 ? 1.710 -4.442 32.716 1.00 76.44 105 ILE A CA 1
ATOM 842 C C . ILE A 1 105 ? 3.051 -5.132 32.987 1.00 76.44 105 ILE A C 1
ATOM 844 O O . ILE A 1 105 ? 4.098 -4.684 32.521 1.00 76.44 105 ILE A O 1
ATOM 848 N N . SER A 1 106 ? 3.024 -6.231 33.740 1.00 75.19 106 SER A N 1
ATOM 849 C CA . SER A 1 106 ? 4.213 -7.052 33.983 1.00 75.19 106 SER A CA 1
ATOM 850 C C . SER A 1 106 ? 4.651 -7.757 32.699 1.00 75.19 106 SER A C 1
ATOM 852 O O . SER A 1 106 ? 3.842 -8.420 32.054 1.00 75.19 106 SER A O 1
ATOM 854 N N . CYS A 1 107 ? 5.940 -7.692 32.355 1.00 71.12 107 CYS A N 1
ATOM 855 C CA . CYS A 1 107 ? 6.484 -8.387 31.181 1.00 71.12 107 CYS A CA 1
ATOM 856 C C . CYS A 1 107 ? 6.409 -9.918 31.300 1.00 71.12 107 CYS A C 1
ATOM 858 O O . CYS A 1 107 ? 6.360 -10.610 30.289 1.00 71.12 107 CYS A O 1
ATOM 860 N N . ASN A 1 108 ? 6.404 -10.442 32.530 1.00 78.06 108 ASN A N 1
ATOM 861 C CA . ASN A 1 108 ? 6.404 -11.885 32.786 1.00 78.06 108 ASN A CA 1
ATOM 862 C C . ASN A 1 108 ? 4.988 -12.476 32.778 1.00 78.06 108 ASN A C 1
ATOM 864 O O . ASN A 1 108 ? 4.809 -13.629 32.397 1.00 78.06 108 ASN A O 1
ATOM 868 N N . SER A 1 109 ? 3.992 -11.676 33.174 1.00 79.00 109 SER A N 1
ATOM 869 C CA . SER A 1 109 ? 2.587 -12.090 33.284 1.00 79.00 109 SER A CA 1
ATOM 870 C C . SER A 1 109 ? 1.653 -10.980 32.784 1.00 79.00 109 SER A C 1
ATOM 872 O O . SER A 1 109 ? 0.937 -10.367 33.578 1.00 79.00 109 SER A O 1
ATOM 874 N N . PRO A 1 110 ? 1.640 -10.685 31.472 1.00 74.75 110 PRO A N 1
ATOM 875 C CA . PRO A 1 110 ? 0.947 -9.509 30.945 1.00 74.75 110 PRO A CA 1
ATOM 876 C C . PRO A 1 110 ? -0.588 -9.581 30.993 1.00 74.75 110 PRO A C 1
ATOM 878 O O . PRO A 1 110 ? -1.236 -8.564 30.777 1.00 74.75 110 PRO A O 1
ATOM 881 N N . PHE A 1 111 ? -1.174 -10.751 31.280 1.00 79.69 111 PHE A N 1
ATOM 882 C CA . PHE A 1 111 ? -2.628 -10.983 31.237 1.00 79.69 111 PHE A CA 1
ATOM 883 C C . PHE A 1 111 ? -3.265 -11.321 32.596 1.00 79.69 111 PHE A C 1
ATOM 885 O O . PHE A 1 111 ? -4.466 -11.560 32.661 1.00 79.69 111 PHE A O 1
ATOM 892 N N . GLU A 1 112 ? -2.500 -11.352 33.690 1.00 80.94 112 GLU A N 1
ATOM 893 C CA . GLU A 1 112 ? -2.986 -11.768 35.024 1.00 80.94 112 GLU A CA 1
ATOM 894 C C . GLU A 1 112 ? -4.145 -10.894 35.551 1.00 80.94 112 GLU A C 1
ATOM 896 O O . GLU A 1 112 ? -5.037 -11.331 36.287 1.00 80.94 112 GLU A O 1
ATOM 901 N N . GLU A 1 113 ? -4.156 -9.638 35.121 1.00 80.94 113 GLU A N 1
ATOM 902 C CA . GLU A 1 113 ? -5.055 -8.581 35.584 1.00 80.94 113 GLU A CA 1
ATOM 903 C C . GLU A 1 113 ? -6.104 -8.206 34.537 1.00 80.94 113 GLU A C 1
ATOM 905 O O . GLU A 1 113 ? -6.861 -7.243 34.701 1.00 80.94 113 GLU A O 1
ATOM 910 N N . ASN A 1 114 ? -6.164 -8.997 33.468 1.00 85.56 114 ASN A N 1
ATOM 911 C CA . ASN A 1 114 ? -6.994 -8.750 32.312 1.00 85.56 114 ASN A CA 1
ATOM 912 C C . ASN A 1 114 ? -8.013 -9.875 32.117 1.00 85.56 114 ASN A C 1
ATOM 914 O O . ASN A 1 114 ? -7.812 -11.019 32.518 1.00 85.56 114 ASN A O 1
ATOM 918 N N . ILE A 1 11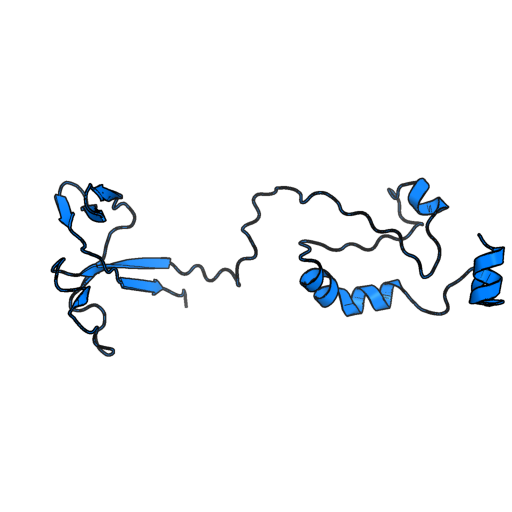5 ? -9.131 -9.526 31.494 1.00 86.56 115 ILE A N 1
ATOM 919 C CA . ILE A 1 115 ? -10.210 -10.437 31.125 1.00 86.56 115 ILE A CA 1
ATOM 920 C C . ILE A 1 115 ? -10.343 -10.370 29.608 1.00 86.56 115 ILE A C 1
ATOM 922 O O . ILE A 1 115 ? -10.464 -9.278 29.048 1.00 86.56 115 ILE A O 1
ATOM 926 N N . GLN A 1 116 ? -10.293 -11.526 28.950 1.00 88.56 116 GLN A N 1
ATOM 927 C CA . GLN A 1 116 ? -10.456 -11.624 27.504 1.00 88.56 116 GLN A CA 1
ATOM 928 C C . GLN A 1 116 ? -11.890 -11.256 27.110 1.00 88.56 116 GLN A C 1
ATOM 930 O O . GLN A 1 116 ? -12.841 -11.723 27.736 1.00 88.56 116 GLN A O 1
ATOM 935 N N . LEU A 1 117 ? -12.025 -10.428 26.078 1.00 88.94 117 LEU A N 1
ATOM 936 C CA . LEU A 1 117 ? -13.302 -10.105 25.449 1.00 88.94 117 LEU A CA 1
ATOM 937 C C . LEU A 1 117 ? -13.641 -11.158 24.393 1.00 88.94 117 LEU A C 1
ATOM 939 O O . LEU A 1 117 ? -12.746 -11.707 23.744 1.00 88.94 117 LEU A O 1
ATOM 943 N N . ALA A 1 118 ? -14.929 -11.442 24.231 1.00 86.69 118 ALA A N 1
ATOM 944 C CA . ALA A 1 118 ? -15.409 -12.352 23.204 1.00 86.69 118 ALA A CA 1
ATOM 945 C C . ALA A 1 118 ? -15.509 -11.637 21.851 1.00 86.69 118 ALA A C 1
ATOM 947 O O . ALA A 1 118 ? -15.801 -10.446 21.781 1.00 86.69 118 ALA A O 1
ATOM 948 N N . ASP A 1 119 ? -15.353 -12.382 20.757 1.00 83.31 119 ASP A N 1
ATOM 949 C CA . ASP A 1 119 ? -15.399 -11.811 19.401 1.00 83.31 119 ASP A CA 1
ATOM 950 C C . ASP A 1 119 ? -16.779 -11.223 19.035 1.00 83.31 119 ASP A C 1
ATOM 952 O O . ASP A 1 119 ? -16.894 -10.427 18.106 1.00 83.31 119 ASP A O 1
ATOM 956 N N . GLY A 1 120 ? -17.833 -11.612 19.762 1.00 82.62 120 GLY A N 1
ATOM 957 C CA . GLY A 1 120 ? -19.195 -11.091 19.604 1.00 82.62 120 GLY A CA 1
ATOM 958 C C . GLY A 1 120 ? -19.543 -9.902 20.506 1.00 82.62 120 GLY A C 1
ATOM 959 O O . GLY A 1 120 ? -20.686 -9.448 20.471 1.00 82.62 120 GLY A O 1
ATOM 960 N N . ASP A 1 121 ? -18.607 -9.422 21.328 1.00 86.38 121 ASP A N 1
ATOM 961 C CA . ASP A 1 121 ? -18.848 -8.312 22.249 1.00 86.38 121 ASP A CA 1
ATOM 962 C C . ASP A 1 121 ? -19.002 -6.979 21.491 1.00 86.38 121 ASP A C 1
ATOM 964 O O . ASP A 1 121 ? -18.236 -6.657 20.580 1.00 86.38 121 ASP A O 1
ATOM 968 N N . LEU A 1 122 ? -19.996 -6.171 21.880 1.00 87.69 122 LEU A N 1
ATOM 969 C CA . LEU A 1 122 ? -20.288 -4.888 21.231 1.00 87.69 122 LEU A CA 1
ATOM 970 C C . LEU A 1 122 ? -19.772 -3.714 22.061 1.00 87.69 122 LEU A C 1
ATOM 972 O O . LEU A 1 122 ? -20.140 -3.557 23.226 1.00 87.69 122 LEU A O 1
ATOM 976 N N . PHE A 1 123 ? -18.969 -2.853 21.433 1.00 89.31 123 PHE A N 1
ATOM 977 C CA . PHE A 1 123 ? -18.490 -1.604 22.023 1.00 89.31 123 PHE A CA 1
ATOM 978 C C . PHE A 1 123 ? -19.512 -0.482 21.819 1.00 89.31 123 PHE A C 1
ATOM 980 O O . PHE A 1 123 ? -19.991 -0.241 20.710 1.00 89.31 123 PHE A O 1
ATOM 987 N N . HIS A 1 124 ? -19.803 0.245 22.889 1.00 87.38 124 HIS A N 1
ATOM 988 C CA . HIS A 1 124 ? -20.664 1.416 22.896 1.00 87.38 124 HIS A CA 1
ATOM 989 C C . HIS A 1 124 ? -19.888 2.625 23.407 1.00 87.38 124 HIS A C 1
ATOM 991 O O . HIS A 1 124 ? -19.295 2.584 24.487 1.00 87.38 124 HIS A O 1
ATOM 997 N N . LEU A 1 125 ? -19.943 3.713 22.644 1.00 88.12 125 LEU A N 1
ATOM 998 C CA . LEU A 1 125 ? -19.459 5.021 23.063 1.00 88.12 125 LEU A CA 1
ATOM 999 C C . LEU A 1 125 ? -20.630 5.803 23.666 1.00 88.12 125 LEU A C 1
ATOM 1001 O O . LEU A 1 125 ? -21.595 6.112 22.967 1.00 88.12 125 LEU A O 1
ATOM 1005 N N . GLU A 1 126 ? -20.568 6.078 24.964 1.00 85.25 126 GLU A N 1
ATOM 1006 C CA . GLU A 1 126 ? -21.535 6.927 25.661 1.00 85.25 126 GLU A CA 1
ATOM 1007 C C . GLU A 1 126 ? -21.108 8.405 25.627 1.00 85.25 126 GLU A C 1
ATOM 1009 O O . GLU A 1 126 ? -20.001 8.749 25.198 1.00 85.25 126 GLU A O 1
ATOM 1014 N N . ALA A 1 127 ? -21.995 9.293 26.091 1.00 79.00 127 ALA A N 1
ATOM 1015 C CA . ALA A 1 127 ? -21.623 10.675 26.380 1.00 79.00 127 ALA A CA 1
ATOM 1016 C C . ALA A 1 127 ? -20.448 10.704 27.381 1.00 79.00 127 ALA A C 1
ATOM 1018 O O . ALA A 1 127 ? -20.307 9.798 28.199 1.00 79.00 127 ALA A O 1
ATOM 1019 N N . ASP A 1 128 ? -19.594 11.723 27.282 1.00 80.38 128 ASP A N 1
ATOM 1020 C CA . ASP A 1 128 ? -18.363 11.893 28.078 1.00 80.38 128 ASP A CA 1
ATOM 1021 C C . ASP A 1 128 ? -17.178 10.977 27.696 1.00 80.38 128 ASP A C 1
ATOM 1023 O O . ASP A 1 128 ? -16.290 10.735 28.511 1.00 80.38 128 ASP A O 1
ATOM 1027 N N . ASN A 1 129 ? -17.115 10.498 26.443 1.00 80.31 129 ASN A N 1
ATOM 1028 C CA . ASN A 1 129 ? -16.041 9.626 25.922 1.00 80.31 129 ASN A CA 1
ATOM 1029 C C . ASN A 1 129 ? -15.879 8.306 26.693 1.00 80.31 129 ASN A C 1
ATOM 1031 O O . ASN A 1 129 ? -14.810 7.692 26.692 1.00 80.31 129 ASN A O 1
ATOM 1035 N N . LYS A 1 130 ? -16.946 7.856 27.351 1.00 83.94 130 LYS A N 1
ATOM 1036 C CA . LYS A 1 130 ? -16.948 6.610 28.104 1.00 83.94 130 LYS A CA 1
ATOM 1037 C C . LYS A 1 130 ? -17.203 5.432 27.168 1.00 83.94 130 LYS A C 1
ATOM 1039 O O . LYS A 1 130 ? -18.205 5.404 26.452 1.00 83.94 130 LYS A O 1
ATOM 1044 N N . ILE A 1 131 ? -16.301 4.453 27.185 1.00 87.88 131 ILE A N 1
ATOM 1045 C CA . ILE A 1 131 ? -16.401 3.241 26.370 1.00 87.88 131 ILE A CA 1
ATOM 1046 C C . ILE A 1 131 ? -16.902 2.098 27.248 1.00 87.88 131 ILE A C 1
ATOM 1048 O O . ILE A 1 131 ? -16.270 1.707 28.227 1.00 87.88 131 ILE A O 1
ATOM 1052 N N . THR A 1 132 ? -18.042 1.536 26.868 1.00 87.94 132 THR A N 1
ATOM 1053 C CA . THR A 1 132 ? -18.642 0.378 27.536 1.00 87.94 132 THR A CA 1
ATOM 1054 C C . THR A 1 132 ? -18.742 -0.784 26.566 1.00 87.94 132 THR A C 1
ATOM 1056 O O . THR A 1 132 ? -18.908 -0.581 25.366 1.00 87.94 132 THR A O 1
ATOM 1059 N N . VAL A 1 133 ? -18.651 -2.006 27.070 1.00 89.88 133 VAL A N 1
ATOM 1060 C CA . VAL A 1 133 ? -18.878 -3.218 26.288 1.00 89.88 133 VAL A CA 1
ATOM 1061 C C . VAL A 1 133 ? -20.073 -3.967 26.828 1.00 89.88 133 VAL A C 1
ATOM 1063 O O . VAL A 1 133 ? -20.195 -4.172 28.034 1.00 89.88 133 VAL A O 1
ATOM 1066 N N . THR A 1 134 ? -20.944 -4.383 25.917 1.00 88.00 134 THR A N 1
ATOM 1067 C CA . THR A 1 134 ? -22.025 -5.315 26.219 1.00 88.00 134 THR A CA 1
ATOM 1068 C C . THR A 1 134 ? -21.526 -6.720 25.928 1.00 88.00 134 THR A C 1
ATOM 1070 O O . THR A 1 134 ? -21.413 -7.103 24.762 1.00 88.00 134 THR A O 1
ATOM 1073 N N . SER A 1 135 ? -21.223 -7.473 26.986 1.00 82.06 135 SER A N 1
ATOM 1074 C CA . SER A 1 135 ? -20.906 -8.897 26.884 1.00 82.06 135 SER A CA 1
ATOM 1075 C C . SER A 1 135 ? -22.118 -9.690 27.361 1.00 82.06 135 SER A C 1
ATOM 1077 O O . SER A 1 135 ? -22.479 -9.681 28.541 1.00 82.06 135 SER A O 1
ATOM 1079 N N . GLY A 1 136 ? -22.837 -10.290 26.411 1.00 77.38 136 GLY A N 1
ATOM 1080 C CA . GLY A 1 136 ? -24.129 -10.925 26.668 1.00 77.38 136 GLY A CA 1
ATOM 1081 C C . GLY A 1 136 ? -25.195 -9.921 27.129 1.00 77.38 136 GLY A C 1
ATOM 1082 O O . GLY A 1 136 ? -25.755 -9.193 26.313 1.00 77.38 136 GLY A O 1
ATOM 1083 N N . SER A 1 137 ? -25.499 -9.907 28.431 1.00 72.31 137 SER A N 1
ATOM 1084 C CA . SER A 1 137 ? -26.528 -9.053 29.053 1.00 72.31 137 SER A CA 1
ATOM 1085 C C . SER A 1 137 ? -25.974 -7.979 29.991 1.00 72.31 137 SER A C 1
ATOM 1087 O O . SER A 1 137 ? -26.744 -7.166 30.501 1.00 72.31 137 SER A O 1
ATOM 1089 N N . GLU A 1 138 ? -24.670 -7.988 30.265 1.00 81.56 138 GLU A N 1
ATOM 1090 C CA . GLU A 1 138 ? -24.042 -7.057 31.200 1.00 81.56 138 GLU A CA 1
ATOM 1091 C C . GLU A 1 138 ? -23.290 -5.967 30.438 1.00 81.56 138 GLU A C 1
ATOM 1093 O O . GLU A 1 138 ? -22.541 -6.239 29.496 1.00 81.56 138 GLU A O 1
ATOM 1098 N N . LYS A 1 139 ? -23.506 -4.717 30.854 1.00 85.69 139 LYS A N 1
ATOM 1099 C CA . LYS A 1 139 ? -22.808 -3.552 30.320 1.00 85.69 139 LYS A CA 1
ATOM 1100 C C . LYS A 1 139 ? -21.649 -3.209 31.241 1.00 85.69 139 LYS A C 1
ATOM 1102 O O . LYS A 1 139 ? -21.857 -2.796 32.378 1.00 85.69 139 LYS A O 1
ATOM 1107 N N . ILE A 1 140 ? -20.438 -3.377 30.735 1.00 86.25 140 ILE A N 1
ATOM 1108 C CA . ILE A 1 140 ? -19.206 -3.280 31.509 1.00 86.25 140 ILE A CA 1
ATOM 1109 C C . ILE A 1 140 ? -18.418 -2.069 31.025 1.00 86.25 140 ILE A C 1
ATOM 1111 O O . ILE A 1 140 ? -18.210 -1.887 29.828 1.00 86.25 140 ILE A O 1
ATOM 1115 N N . ASP A 1 141 ? -17.971 -1.237 31.957 1.00 86.44 141 ASP A N 1
ATOM 1116 C CA . ASP A 1 141 ? -17.057 -0.138 31.659 1.00 86.44 141 ASP A CA 1
ATOM 1117 C C . ASP A 1 141 ? -15.633 -0.676 31.480 1.00 86.44 141 ASP A C 1
ATOM 1119 O O . ASP A 1 141 ? -15.130 -1.412 32.331 1.00 86.44 141 ASP A O 1
ATOM 1123 N N . ILE A 1 142 ? -14.994 -0.339 30.361 1.00 84.88 142 ILE A N 1
ATOM 1124 C CA . ILE A 1 142 ? -13.631 -0.787 30.043 1.00 84.88 142 ILE A CA 1
ATOM 1125 C C . ILE A 1 142 ? -12.585 0.237 30.493 1.00 84.88 142 ILE A C 1
ATOM 1127 O O . ILE A 1 142 ? -11.427 -0.128 30.704 1.00 84.88 142 ILE A O 1
ATOM 1131 N N . GLY A 1 143 ? -12.981 1.496 30.691 1.00 83.31 143 GLY A N 1
ATOM 1132 C CA . GLY A 1 143 ? -12.043 2.601 30.861 1.00 83.31 143 GLY A CA 1
ATOM 1133 C C . GLY A 1 143 ? -11.444 3.057 29.529 1.00 83.31 143 GLY A C 1
ATOM 1134 O O . GLY A 1 143 ? -12.073 2.940 28.478 1.00 83.31 143 GLY A O 1
ATOM 1135 N N . GLN A 1 144 ? -10.229 3.610 29.576 1.00 81.88 144 GLN A N 1
ATOM 1136 C CA . GLN A 1 144 ? -9.581 4.239 28.413 1.00 81.88 144 GLN A CA 1
ATOM 1137 C C . GLN A 1 144 ? -8.537 3.348 27.724 1.00 81.88 144 GLN A C 1
ATOM 1139 O O . GLN A 1 144 ? -8.148 3.631 26.591 1.00 81.88 144 GLN A O 1
ATOM 1144 N N . THR A 1 145 ? -8.113 2.258 28.371 1.00 81.19 145 THR A N 1
ATOM 1145 C CA . THR A 1 145 ? -7.042 1.386 27.874 1.00 81.19 145 THR A CA 1
ATOM 1146 C C . THR A 1 145 ? -7.532 -0.045 27.658 1.00 81.19 145 THR A C 1
ATOM 1148 O O . THR A 1 145 ? -8.128 -0.660 28.543 1.00 81.19 145 THR A O 1
ATOM 1151 N N . ILE A 1 146 ? -7.207 -0.606 26.490 1.00 85.50 146 ILE A N 1
ATOM 1152 C CA . ILE A 1 146 ? -7.397 -2.022 26.149 1.00 85.50 146 ILE A CA 1
ATOM 1153 C C . ILE A 1 146 ? -6.057 -2.678 25.823 1.00 85.50 146 ILE A C 1
ATOM 1155 O O . ILE A 1 146 ? -5.135 -2.032 25.328 1.00 85.50 146 ILE A O 1
ATOM 1159 N N . VAL A 1 147 ? -5.963 -3.978 26.074 1.00 86.06 147 VAL A N 1
ATOM 1160 C CA . VAL A 1 147 ? -4.781 -4.790 25.778 1.00 86.06 147 VAL A CA 1
ATOM 1161 C C . VAL A 1 147 ? -5.122 -5.739 24.636 1.00 86.06 147 VAL A C 1
ATOM 1163 O O . VAL A 1 147 ? -6.211 -6.305 24.596 1.00 86.06 147 VAL A O 1
ATOM 1166 N N . TYR A 1 148 ? -4.203 -5.929 23.692 1.00 86.75 148 TYR A N 1
ATOM 1167 C CA . TYR A 1 148 ? -4.386 -6.867 22.587 1.00 86.75 148 TYR A CA 1
ATOM 1168 C C . TYR A 1 148 ? -3.245 -7.880 22.539 1.00 86.75 148 TYR A C 1
ATOM 1170 O O . TYR A 1 148 ? -2.102 -7.574 22.880 1.00 86.75 148 TYR A O 1
ATOM 1178 N N . LYS A 1 149 ? -3.558 -9.094 22.087 1.00 85.44 149 LYS A N 1
ATOM 1179 C CA . LYS A 1 149 ? -2.585 -10.153 21.825 1.00 85.44 149 LYS A CA 1
ATOM 1180 C C . LYS A 1 149 ? -2.752 -10.633 20.391 1.00 85.44 149 LYS A C 1
ATOM 1182 O O . LYS A 1 149 ? -3.795 -11.171 20.034 1.00 85.44 149 LYS A O 1
ATOM 1187 N N . ALA A 1 150 ? -1.717 -10.460 19.575 1.00 83.12 150 ALA A N 1
ATOM 1188 C CA . ALA A 1 150 ? -1.666 -11.067 18.252 1.00 83.12 150 ALA A CA 1
ATOM 1189 C C . ALA A 1 150 ? -1.259 -12.540 18.394 1.00 83.12 150 ALA A C 1
ATOM 1191 O O . ALA A 1 150 ? -0.138 -12.835 18.806 1.00 83.12 150 ALA A O 1
ATOM 1192 N N . ASN A 1 151 ? -2.164 -13.465 18.078 1.00 77.88 151 ASN A N 1
ATOM 1193 C CA . ASN A 1 151 ? -1.835 -14.884 18.002 1.00 77.88 151 ASN A CA 1
ATOM 1194 C C . ASN A 1 151 ? -1.339 -15.177 16.591 1.00 77.88 151 ASN A C 1
ATOM 1196 O O . ASN A 1 151 ? -2.130 -15.230 15.651 1.00 77.88 151 ASN A O 1
ATOM 1200 N N . VAL A 1 152 ? -0.025 -15.316 16.454 1.00 75.25 152 VAL A N 1
ATOM 1201 C CA . VAL A 1 152 ? 0.605 -15.753 15.211 1.00 75.25 152 VAL A CA 1
ATOM 1202 C C . VAL A 1 152 ? 0.403 -17.269 15.102 1.00 75.25 152 VAL A C 1
ATOM 1204 O O . VAL A 1 152 ? 0.763 -17.964 16.053 1.00 75.25 152 VAL A O 1
ATOM 1207 N N . PRO A 1 153 ? -0.202 -17.787 14.019 1.00 66.50 153 PRO A N 1
ATOM 1208 C CA . PRO A 1 153 ? -0.244 -19.226 13.785 1.00 66.50 153 PRO A CA 1
ATOM 1209 C C . PRO A 1 153 ? 1.192 -19.744 13.608 1.00 66.50 153 PRO A C 1
ATOM 1211 O O . PRO A 1 153 ? 1.959 -19.135 12.860 1.00 66.50 153 PRO A O 1
ATOM 1214 N N . GLU A 1 154 ? 1.550 -20.801 14.347 1.00 59.59 154 GLU A N 1
ATOM 1215 C CA . GLU A 1 154 ? 2.835 -21.516 14.208 1.00 59.59 154 GLU A CA 1
ATOM 1216 C C . GLU A 1 154 ? 3.012 -22.132 12.815 1.00 59.59 154 GLU A C 1
ATOM 1218 O O . GLU A 1 154 ? 2.007 -22.622 12.244 1.00 59.59 154 GLU A O 1
#

Sequence (154 aa):
MIKERYEQKGASALASSSPIDQTAILNENIDFIMNALDLDSFSIRHTDEEGVDPNFVETTVPLVPMMSFLPQRVTKRESHKRPNLQCNVTLWRYKDSVWGDRKVISCNSPFEENIQLADGDLFHLEADNKITVTSGSEKIDIGQTIVYKANVPE